Protein AF-A0A6S7EVR6-F1 (afdb_monomer_lite)

Structure (mmCIF, N/CA/C/O backbone):
data_AF-A0A6S7EVR6-F1
#
_entry.id   AF-A0A6S7EVR6-F1
#
loop_
_atom_site.group_PDB
_atom_site.id
_atom_site.type_symbol
_atom_site.label_atom_id
_atom_site.label_alt_id
_atom_site.label_comp_id
_atom_site.label_asym_id
_atom_site.label_entity_id
_atom_site.label_seq_id
_atom_site.pdbx_PDB_ins_code
_atom_site.Cartn_x
_atom_site.Cartn_y
_atom_site.Cartn_z
_atom_site.occupancy
_atom_site.B_iso_or_equiv
_atom_site.auth_seq_id
_atom_site.auth_comp_id
_atom_site.auth_asym_id
_atom_site.auth_atom_id
_atom_site.pdbx_PDB_model_num
ATOM 1 N N . MET A 1 1 ? 8.451 19.148 15.671 1.00 40.44 1 MET A N 1
ATOM 2 C CA . MET A 1 1 ? 7.209 18.680 15.024 1.00 40.44 1 MET A CA 1
ATOM 3 C C . MET A 1 1 ? 7.571 17.451 14.208 1.00 40.44 1 MET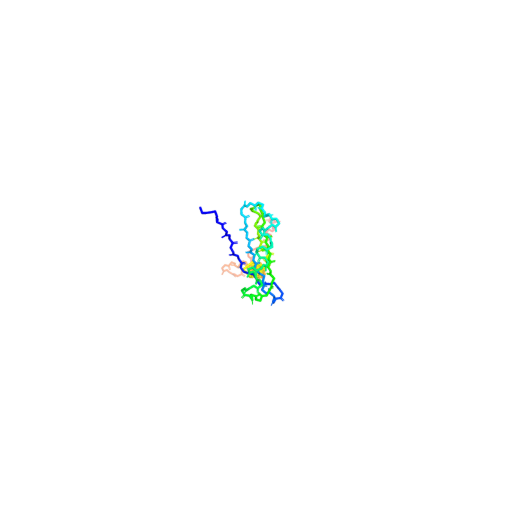 A C 1
ATOM 5 O O . MET A 1 1 ? 8.136 17.585 13.133 1.00 40.44 1 MET A O 1
ATOM 9 N N . THR A 1 2 ? 7.424 16.269 14.797 1.00 48.94 2 THR A N 1
ATOM 10 C CA . THR A 1 2 ? 7.906 15.001 14.231 1.00 48.94 2 THR A CA 1
ATOM 11 C C . THR A 1 2 ? 6.865 14.488 13.240 1.00 48.94 2 THR A C 1
ATOM 13 O O . THR A 1 2 ? 5.705 14.323 13.603 1.00 48.94 2 THR A O 1
ATOM 16 N N . GLY A 1 3 ? 7.264 14.346 11.975 1.00 57.94 3 GLY A N 1
ATOM 17 C CA . GLY A 1 3 ? 6.365 14.147 10.840 1.00 57.94 3 GLY A CA 1
ATOM 18 C C . GLY A 1 3 ? 5.596 12.832 10.905 1.00 57.94 3 GLY A C 1
ATOM 19 O O . GLY A 1 3 ? 6.150 11.774 10.622 1.00 57.94 3 GLY A O 1
ATOM 20 N N . MET A 1 4 ? 4.314 12.917 11.249 1.00 66.19 4 MET A N 1
ATOM 21 C CA . MET A 1 4 ? 3.336 11.879 10.947 1.00 66.19 4 MET A CA 1
ATOM 22 C C . MET A 1 4 ? 3.072 11.914 9.440 1.00 66.19 4 MET A C 1
ATOM 24 O O . MET A 1 4 ? 2.682 12.955 8.909 1.00 66.19 4 MET A O 1
ATOM 28 N N . ALA A 1 5 ? 3.297 10.796 8.751 1.00 72.56 5 ALA A N 1
ATOM 29 C CA . ALA A 1 5 ? 2.974 10.669 7.333 1.00 72.56 5 ALA A CA 1
ATOM 30 C C . ALA A 1 5 ? 1.678 9.869 7.181 1.00 72.56 5 ALA A C 1
ATOM 32 O O . ALA A 1 5 ? 1.591 8.729 7.642 1.00 72.56 5 ALA A O 1
ATOM 33 N N . ARG A 1 6 ? 0.674 10.479 6.544 1.00 79.25 6 ARG A N 1
ATOM 34 C CA . ARG A 1 6 ? -0.583 9.828 6.167 1.00 79.25 6 ARG A CA 1
ATOM 35 C C . ARG A 1 6 ? -0.562 9.548 4.671 1.00 79.25 6 ARG A C 1
ATOM 37 O O . ARG A 1 6 ? -0.324 10.459 3.883 1.00 79.25 6 ARG A O 1
ATOM 44 N N . GLN A 1 7 ? -0.868 8.315 4.295 1.00 78.31 7 GLN A N 1
ATOM 45 C CA . GLN A 1 7 ? -1.072 7.905 2.909 1.00 78.31 7 GLN A CA 1
ATOM 46 C C . GLN A 1 7 ? -2.423 7.191 2.797 1.00 78.31 7 GLN A C 1
ATOM 48 O O . GLN A 1 7 ? -2.806 6.478 3.718 1.00 78.31 7 GLN A O 1
ATOM 53 N N . SER A 1 8 ? -3.161 7.398 1.705 1.00 77.06 8 SER A N 1
ATOM 54 C CA . SER A 1 8 ? -4.343 6.591 1.373 1.00 77.06 8 SER A CA 1
ATOM 55 C C . SER A 1 8 ? -4.042 5.767 0.125 1.00 77.06 8 SER A C 1
ATOM 57 O O . SER A 1 8 ? -3.358 6.243 -0.783 1.00 77.06 8 SER A O 1
ATOM 59 N N . LEU A 1 9 ? -4.490 4.517 0.121 1.00 76.31 9 LEU A N 1
ATOM 60 C CA . LEU A 1 9 ? -4.248 3.521 -0.916 1.00 76.31 9 LEU A CA 1
ATOM 61 C C . LEU A 1 9 ? -5.556 2.788 -1.200 1.00 76.31 9 LEU A C 1
ATOM 63 O O . LEU A 1 9 ? -6.330 2.535 -0.282 1.00 76.31 9 LEU A O 1
ATOM 67 N N . GLN A 1 10 ? -5.787 2.398 -2.450 1.00 74.12 10 GLN A N 1
ATOM 68 C CA . GLN A 1 10 ? -6.858 1.462 -2.780 1.00 74.12 10 GLN A CA 1
ATOM 69 C C . GLN A 1 10 ? -6.258 0.093 -3.081 1.00 74.12 10 GLN A C 1
ATOM 71 O O . GLN A 1 10 ? -5.373 -0.026 -3.924 1.00 74.12 10 GLN A O 1
ATOM 76 N N . VAL A 1 11 ? -6.736 -0.934 -2.381 1.00 70.69 11 VAL A N 1
ATOM 77 C CA . VAL A 1 11 ? -6.341 -2.332 -2.590 1.00 70.69 11 VAL A CA 1
ATOM 78 C C . VAL A 1 11 ? -7.618 -3.143 -2.759 1.00 70.69 11 VAL A C 1
ATOM 80 O O . VAL A 1 11 ? -8.484 -3.099 -1.889 1.00 70.69 11 VAL A O 1
ATOM 83 N N . ASP A 1 12 ? -7.763 -3.832 -3.893 1.00 73.12 12 ASP A N 1
ATOM 84 C CA . ASP A 1 12 ? -8.946 -4.639 -4.238 1.00 73.12 12 ASP A CA 1
ATOM 85 C C . ASP A 1 12 ? -10.289 -3.890 -4.078 1.00 73.12 12 ASP A C 1
ATOM 87 O O . ASP A 1 12 ? -11.294 -4.447 -3.638 1.00 73.12 12 ASP A O 1
ATOM 91 N N . GLY A 1 13 ? -10.306 -2.591 -4.401 1.00 71.94 13 GLY A N 1
ATOM 92 C CA . GLY A 1 13 ? -11.491 -1.731 -4.270 1.00 71.94 13 GLY A CA 1
ATOM 93 C C . GLY A 1 13 ? -11.823 -1.302 -2.835 1.00 71.94 13 GLY A C 1
ATOM 94 O O . GLY A 1 13 ? -12.850 -0.664 -2.608 1.00 71.94 13 GLY A O 1
ATOM 95 N N . GLN A 1 14 ? -10.965 -1.621 -1.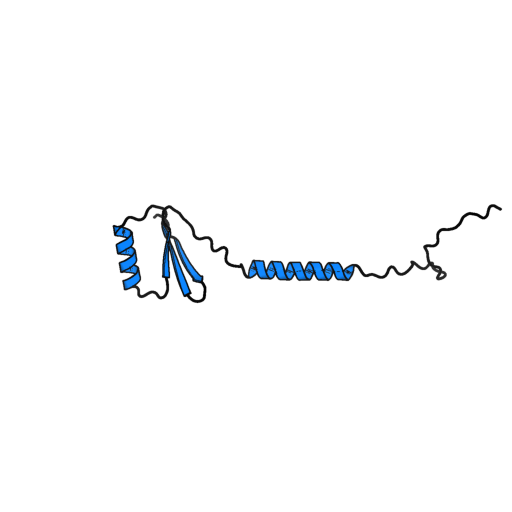862 1.00 78.00 14 GLN A N 1
ATOM 96 C CA . GLN A 1 14 ? -11.070 -1.157 -0.484 1.00 78.00 14 GLN A CA 1
ATOM 97 C C . GLN A 1 14 ? -10.079 -0.015 -0.221 1.00 78.00 14 GLN A C 1
ATOM 99 O O . GLN A 1 14 ? -8.890 -0.135 -0.515 1.00 78.00 14 GLN A O 1
ATOM 104 N N . GLU A 1 15 ? -10.551 1.078 0.385 1.00 81.38 15 GLU A N 1
ATOM 105 C CA . GLU A 1 15 ? -9.670 2.147 0.865 1.00 81.38 15 GLU A CA 1
ATOM 106 C C . GLU A 1 15 ? -8.897 1.683 2.112 1.00 81.38 15 GLU A C 1
ATOM 108 O O . GLU A 1 15 ? -9.470 1.165 3.079 1.00 81.38 15 GLU A O 1
ATOM 113 N N . ILE A 1 16 ? -7.578 1.847 2.076 1.00 84.12 16 ILE A N 1
ATOM 114 C CA . ILE A 1 16 ? -6.658 1.585 3.176 1.00 84.12 16 ILE A CA 1
ATOM 115 C C . ILE A 1 16 ? -5.915 2.880 3.483 1.00 84.12 16 ILE A C 1
ATOM 117 O O . ILE A 1 16 ? -5.146 3.387 2.666 1.00 84.12 16 ILE A O 1
ATOM 121 N N . VAL A 1 17 ? -6.106 3.393 4.693 1.00 84.44 17 VAL A N 1
ATOM 122 C CA . VAL A 1 17 ? -5.345 4.532 5.206 1.00 84.44 17 VAL A CA 1
ATOM 123 C C . VAL A 1 17 ? -4.147 4.006 5.981 1.00 84.44 17 VAL A C 1
ATOM 125 O O . VAL A 1 17 ? -4.276 3.130 6.830 1.00 84.44 17 VAL A O 1
ATOM 128 N N . VAL A 1 18 ? -2.970 4.549 5.693 1.00 86.56 18 VAL A N 1
ATOM 129 C CA . VAL A 1 18 ? -1.707 4.195 6.335 1.00 86.56 18 VAL A CA 1
ATOM 130 C C . VAL A 1 18 ? -1.205 5.390 7.132 1.00 86.56 18 VAL A C 1
ATOM 132 O O . VAL A 1 18 ? -1.003 6.474 6.580 1.00 86.56 18 VAL A O 1
ATOM 135 N N . LEU A 1 19 ? -0.979 5.185 8.427 1.00 86.94 19 LEU A N 1
ATOM 136 C CA . LEU A 1 19 ? -0.355 6.154 9.324 1.00 86.94 19 LEU A CA 1
ATOM 137 C C . LEU A 1 19 ? 1.037 5.659 9.699 1.00 86.94 19 LEU A C 1
ATOM 139 O O . LEU A 1 19 ? 1.170 4.638 10.367 1.00 86.94 19 LEU A O 1
ATOM 143 N N . SER A 1 20 ? 2.072 6.381 9.271 1.00 87.31 20 SER A N 1
ATOM 144 C CA . SER A 1 20 ? 3.460 6.076 9.629 1.00 87.31 20 SER A CA 1
ATOM 145 C C . SER A 1 20 ? 3.933 7.006 10.740 1.00 87.31 20 SER A C 1
ATOM 147 O O . SER A 1 20 ? 3.953 8.232 10.578 1.00 87.31 20 SER A O 1
ATOM 149 N N . LEU A 1 21 ? 4.313 6.410 11.866 1.00 85.56 21 LEU A N 1
ATOM 150 C CA . LEU A 1 21 ? 4.780 7.085 13.066 1.00 85.56 21 LEU A CA 1
ATOM 151 C C . LEU A 1 21 ? 6.286 6.822 13.252 1.00 85.56 21 LEU A C 1
ATOM 153 O O . LEU A 1 21 ? 6.752 5.693 13.085 1.00 85.56 21 LEU A O 1
ATOM 157 N N . PRO A 1 22 ? 7.080 7.850 13.600 1.00 80.56 22 PRO A N 1
ATOM 158 C CA . PRO A 1 22 ? 8.541 7.749 13.650 1.00 80.56 22 PRO A CA 1
ATOM 159 C C . PRO A 1 22 ? 9.082 6.950 14.845 1.00 80.56 22 PRO A C 1
ATOM 161 O O . PRO A 1 22 ? 10.286 6.731 14.923 1.00 80.56 22 PRO A O 1
ATOM 164 N N . GLY A 1 23 ? 8.230 6.551 15.788 1.00 85.81 23 GLY A N 1
ATOM 165 C CA . GLY A 1 23 ? 8.630 5.841 16.998 1.00 85.81 23 GLY A CA 1
ATOM 166 C C . GLY A 1 23 ? 7.641 4.742 17.376 1.00 85.81 23 GLY A C 1
ATOM 167 O O . GLY A 1 23 ? 6.634 4.558 16.680 1.00 85.81 23 GLY A O 1
ATOM 168 N N . PRO A 1 24 ? 7.925 4.018 18.466 1.00 85.31 24 PRO A N 1
ATOM 169 C CA . PRO A 1 24 ? 7.060 2.954 18.942 1.00 85.31 24 PRO A CA 1
ATOM 170 C C . PRO A 1 24 ? 5.720 3.532 19.388 1.00 85.31 24 PRO A C 1
ATOM 172 O O . PRO A 1 24 ? 5.655 4.632 19.943 1.00 85.31 24 PRO A O 1
ATOM 175 N N . VAL A 1 25 ? 4.651 2.774 19.155 1.00 86.50 25 VAL A N 1
ATOM 176 C CA . VAL A 1 25 ? 3.292 3.154 19.553 1.00 86.50 25 VAL A CA 1
ATOM 177 C C . VAL A 1 25 ? 2.956 2.443 20.859 1.00 86.50 25 VAL A C 1
ATOM 179 O O . VAL A 1 25 ? 3.032 1.217 20.945 1.00 86.50 25 VAL A O 1
ATOM 182 N N . SER A 1 26 ? 2.602 3.206 21.893 1.00 89.06 26 SER A N 1
ATOM 183 C CA . SER A 1 26 ? 2.164 2.647 23.174 1.00 89.06 26 SER A CA 1
ATOM 184 C C . SER A 1 26 ? 0.748 2.068 23.080 1.00 89.06 26 SER A C 1
ATOM 186 O O . SER A 1 26 ? -0.038 2.446 22.213 1.00 89.06 26 SER A O 1
ATOM 188 N N . GLY A 1 27 ? 0.379 1.180 24.010 1.00 89.31 27 GLY A N 1
ATOM 189 C CA . GLY A 1 27 ? -0.986 0.637 24.063 1.00 89.31 27 GLY A CA 1
ATOM 190 C C . GLY A 1 27 ? -2.063 1.718 24.228 1.00 89.31 27 GLY A C 1
ATOM 191 O O . GLY A 1 27 ? -3.113 1.636 23.602 1.00 89.31 27 GLY A O 1
ATOM 192 N N . GLU A 1 28 ? -1.778 2.769 25.000 1.00 90.31 28 GLU A N 1
ATOM 193 C CA . GLU A 1 28 ? -2.670 3.926 25.156 1.00 90.31 28 GLU A CA 1
ATOM 194 C C . GLU A 1 28 ? -2.858 4.683 23.834 1.00 90.31 28 GLU A C 1
ATOM 196 O O . GLU A 1 28 ? -3.982 5.002 23.454 1.00 90.31 28 GLU A O 1
ATOM 201 N N . GLN A 1 29 ? -1.772 4.899 23.083 1.00 88.50 29 GLN A N 1
ATOM 202 C CA . GLN A 1 29 ? -1.844 5.529 21.764 1.00 88.50 29 GLN A CA 1
ATOM 203 C C . GLN A 1 29 ? -2.637 4.681 20.767 1.00 88.50 29 GLN A C 1
ATOM 205 O O . GLN A 1 29 ? -3.387 5.236 19.970 1.00 88.50 29 GLN A O 1
ATOM 210 N N . VAL A 1 30 ? -2.514 3.350 20.814 1.00 89.12 30 VAL A N 1
ATOM 211 C CA . VAL A 1 30 ? -3.318 2.453 19.968 1.00 89.12 30 VAL A CA 1
ATOM 212 C C . VAL A 1 30 ? -4.809 2.623 20.252 1.00 89.12 30 VAL A C 1
ATOM 214 O O . VAL A 1 30 ? -5.596 2.727 19.312 1.00 89.12 30 VAL A O 1
ATOM 217 N N . GLU A 1 31 ? -5.211 2.659 21.522 1.00 91.38 31 GLU A N 1
ATOM 218 C CA . GLU A 1 31 ? -6.621 2.831 21.880 1.00 91.38 31 GLU A CA 1
ATOM 219 C C . GLU A 1 31 ? -7.147 4.218 21.500 1.00 91.38 31 GLU A C 1
ATOM 221 O O . GLU A 1 31 ? -8.250 4.313 20.963 1.00 91.38 31 GLU A O 1
ATOM 226 N N . GLN A 1 32 ? -6.339 5.271 21.664 1.00 90.50 32 GLN A N 1
ATOM 227 C CA . GLN A 1 32 ? -6.701 6.610 21.198 1.00 90.50 32 GLN A CA 1
ATOM 228 C C . GLN A 1 32 ? -6.912 6.639 19.678 1.00 90.50 32 GLN A C 1
ATOM 230 O O . GLN A 1 32 ? -7.957 7.078 19.211 1.00 90.50 32 GLN A O 1
ATOM 235 N N . ILE A 1 33 ? -5.975 6.079 18.903 1.00 89.06 33 ILE A N 1
ATOM 236 C CA . ILE A 1 33 ? -6.075 6.013 17.437 1.00 89.06 33 ILE A CA 1
ATOM 237 C C . ILE A 1 33 ? -7.333 5.247 17.001 1.00 89.06 33 ILE A C 1
ATOM 239 O O . ILE A 1 33 ? -7.998 5.648 16.047 1.00 89.06 33 ILE A O 1
ATOM 243 N N . LYS A 1 34 ? -7.689 4.156 17.692 1.00 87.88 34 LYS A N 1
ATOM 244 C CA . LYS A 1 34 ? -8.924 3.406 17.408 1.00 87.88 34 LYS A CA 1
ATOM 245 C C . LYS A 1 34 ? -10.177 4.238 17.671 1.00 87.88 34 LYS A C 1
ATOM 247 O O . LYS A 1 34 ? -11.109 4.178 16.871 1.00 87.88 34 LYS A O 1
ATOM 252 N N . GLN A 1 35 ? -10.213 4.974 18.781 1.00 89.81 35 GLN A N 1
ATOM 253 C CA . GLN A 1 35 ? -11.344 5.839 19.117 1.00 89.81 35 GLN A CA 1
ATOM 254 C C . GLN A 1 35 ? -11.487 6.978 18.109 1.00 89.81 35 GLN A C 1
ATOM 256 O O . GLN A 1 35 ? -12.588 7.193 17.605 1.00 89.81 35 GLN A O 1
ATOM 261 N N . ASP A 1 36 ? -10.381 7.635 17.761 1.00 89.31 36 ASP A N 1
ATOM 262 C CA . ASP A 1 36 ? -10.358 8.724 16.783 1.00 89.31 36 ASP A CA 1
ATOM 263 C C . ASP A 1 36 ? -10.827 8.227 15.407 1.00 89.31 36 ASP A C 1
ATOM 265 O O . ASP A 1 36 ? -11.704 8.827 14.788 1.00 89.31 36 ASP A O 1
ATOM 269 N N . TRP A 1 37 ? -10.330 7.067 14.964 1.00 87.44 37 TRP A N 1
ATOM 270 C CA . TRP A 1 37 ? -10.743 6.448 13.702 1.00 87.44 37 TRP A CA 1
ATOM 271 C C . TRP A 1 37 ? -12.239 6.109 13.672 1.00 87.44 37 TRP A C 1
ATOM 273 O O . TRP A 1 37 ? -12.921 6.363 12.677 1.00 87.44 37 TRP A O 1
ATOM 283 N N . ALA A 1 38 ? -12.767 5.551 14.765 1.00 86.19 38 ALA A N 1
ATOM 284 C CA . ALA A 1 38 ? -14.189 5.241 14.881 1.00 86.19 38 ALA A CA 1
ATOM 285 C C . ALA A 1 38 ? -15.058 6.510 14.915 1.00 86.19 38 ALA A C 1
ATOM 287 O O . ALA A 1 38 ? -16.145 6.516 14.339 1.00 86.19 38 ALA A O 1
ATOM 288 N N . ALA A 1 39 ? -14.580 7.579 15.559 1.00 88.56 39 ALA A N 1
ATOM 289 C CA . ALA A 1 39 ? -15.280 8.856 15.651 1.00 88.56 39 ALA A CA 1
ATOM 290 C C . ALA A 1 39 ? -15.341 9.599 14.307 1.00 88.56 39 ALA A C 1
ATOM 292 O O . ALA A 1 39 ? -16.360 10.221 14.009 1.00 88.56 39 ALA A O 1
ATOM 293 N N . GLU A 1 40 ? -14.292 9.515 13.481 1.00 84.44 40 GLU A N 1
ATOM 294 C CA . GLU A 1 40 ? -14.293 10.124 12.144 1.00 84.44 40 GLU A CA 1
ATOM 295 C C . GLU A 1 40 ? -15.184 9.377 11.137 1.00 84.44 40 GLU A C 1
ATOM 297 O O . GLU A 1 40 ? -15.529 9.933 10.094 1.00 84.44 40 GLU A O 1
ATOM 302 N N . GLY A 1 41 ? -15.586 8.134 11.433 1.00 79.00 41 GLY A N 1
ATOM 303 C CA . GLY A 1 41 ? -16.475 7.355 10.567 1.00 79.00 41 GLY A CA 1
ATOM 304 C C . GLY A 1 41 ? -15.881 7.077 9.183 1.00 79.00 41 GLY A C 1
ATOM 305 O O . GLY A 1 41 ? -16.626 6.921 8.214 1.00 79.00 41 GLY A O 1
ATOM 306 N N . LEU A 1 42 ? -14.549 7.051 9.076 1.00 74.69 42 LEU A N 1
ATOM 307 C CA . LEU A 1 42 ? -13.865 6.881 7.801 1.00 74.69 42 LEU A CA 1
ATOM 308 C C . LEU A 1 42 ? -14.110 5.469 7.243 1.00 74.69 42 LEU A C 1
ATOM 310 O O . LEU A 1 42 ? -13.919 4.478 7.957 1.00 74.69 42 LEU A O 1
ATOM 314 N N . PRO A 1 43 ? -14.525 5.349 5.970 1.00 70.88 43 PRO A N 1
ATOM 315 C CA . PRO A 1 43 ? -14.648 4.053 5.325 1.00 70.88 43 PRO A CA 1
ATOM 316 C C . PRO A 1 43 ? -13.261 3.420 5.143 1.00 70.88 43 PRO A C 1
ATOM 318 O O . PRO A 1 43 ? -12.271 4.108 4.909 1.00 70.88 43 PRO A O 1
ATOM 321 N N . GLY A 1 44 ? -13.190 2.089 5.227 1.00 80.50 44 GLY A N 1
ATOM 322 C CA . GLY A 1 44 ? -11.972 1.340 4.908 1.00 80.50 44 GLY A CA 1
ATOM 323 C C . GLY A 1 44 ? -11.235 0.744 6.107 1.00 80.50 44 GLY A C 1
ATOM 324 O O . GLY A 1 44 ? -11.809 0.514 7.172 1.00 80.50 44 GLY A O 1
ATOM 325 N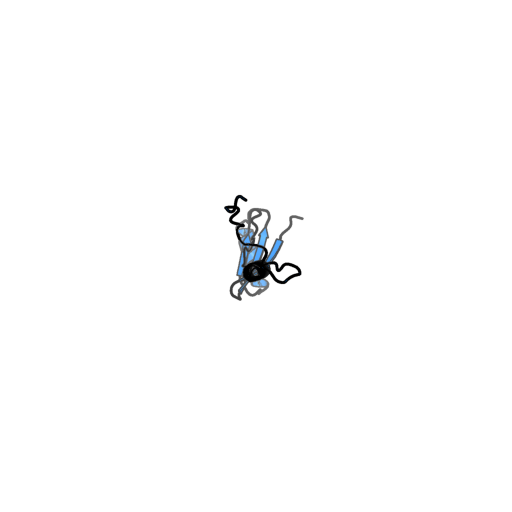 N . LYS A 1 45 ? -9.959 0.404 5.898 1.00 84.19 45 LYS A N 1
ATOM 326 C CA . LYS A 1 45 ? -9.062 -0.168 6.917 1.00 84.19 45 LYS A CA 1
ATOM 327 C C . LYS A 1 45 ? -7.965 0.827 7.273 1.00 84.19 45 LYS A C 1
ATOM 329 O O . LYS A 1 45 ? -7.409 1.478 6.396 1.00 84.19 45 LYS A O 1
ATOM 334 N N . LEU A 1 46 ? -7.611 0.879 8.551 1.00 86.38 46 LEU A N 1
ATOM 335 C CA . LEU A 1 46 ? -6.463 1.636 9.034 1.00 86.38 46 LEU A CA 1
ATOM 336 C C . LEU A 1 46 ? -5.278 0.695 9.272 1.00 86.38 46 LEU A C 1
ATOM 338 O O . LEU A 1 46 ? -5.399 -0.286 10.005 1.00 86.38 46 LEU A O 1
ATOM 342 N N . LEU A 1 47 ? -4.130 1.021 8.686 1.00 87.00 47 LEU A N 1
ATOM 343 C CA . LEU A 1 47 ? -2.844 0.392 8.959 1.00 87.00 47 LEU A CA 1
ATOM 344 C C . LEU A 1 47 ? -1.942 1.403 9.675 1.00 87.00 47 LEU A C 1
ATOM 346 O O . LEU A 1 47 ? -1.676 2.484 9.154 1.00 87.00 47 LEU A O 1
ATOM 350 N N . VAL A 1 48 ? -1.454 1.053 10.862 1.00 88.75 48 VAL A N 1
ATOM 351 C CA . VAL A 1 48 ? -0.521 1.893 11.623 1.00 88.75 48 VAL A CA 1
ATOM 352 C C . VAL A 1 48 ? 0.857 1.253 11.576 1.00 88.75 48 VAL A C 1
ATOM 354 O O . VAL A 1 48 ? 1.026 0.103 11.976 1.00 88.75 48 VAL A O 1
ATOM 357 N N . LEU A 1 49 ? 1.834 2.004 11.080 1.00 88.56 49 LEU A N 1
ATOM 358 C CA . LEU A 1 49 ? 3.235 1.619 11.024 1.00 88.56 49 LEU A CA 1
ATOM 359 C C . LEU A 1 49 ? 4.006 2.397 12.088 1.00 88.56 49 LEU A C 1
ATOM 361 O O . LEU A 1 49 ? 3.967 3.627 12.110 1.00 88.56 49 LEU A O 1
ATOM 365 N N . SER A 1 50 ? 4.683 1.679 12.979 1.00 87.94 50 SER A N 1
ATOM 366 C CA . SER A 1 50 ? 5.515 2.249 14.041 1.00 87.94 50 SER A CA 1
ATOM 367 C C . SER A 1 50 ? 6.997 2.186 13.688 1.00 87.94 50 SER A C 1
ATOM 369 O O . SER A 1 50 ? 7.392 1.585 12.689 1.00 87.94 50 SER A O 1
ATOM 371 N N . ASP A 1 51 ? 7.826 2.815 14.521 1.00 86.62 51 ASP A N 1
ATOM 372 C CA . ASP A 1 51 ? 9.289 2.678 14.476 1.00 86.62 51 ASP A CA 1
ATOM 373 C C . ASP A 1 51 ? 9.911 3.118 13.144 1.00 86.62 51 ASP A C 1
ATOM 375 O O . ASP A 1 51 ? 10.927 2.593 12.689 1.00 86.62 51 ASP A O 1
ATOM 379 N N . GLY A 1 52 ? 9.278 4.096 12.489 1.00 79.88 52 GLY A N 1
ATOM 380 C CA . GLY A 1 52 ? 9.732 4.607 11.201 1.00 79.88 52 GLY A CA 1
ATOM 381 C C . GLY A 1 52 ? 9.543 3.624 10.044 1.00 79.88 52 GLY A C 1
ATOM 382 O O . GLY A 1 52 ? 10.069 3.878 8.956 1.00 79.88 52 GLY A O 1
ATOM 383 N N . ALA A 1 53 ? 8.792 2.535 10.245 1.00 81.81 53 ALA A N 1
ATOM 384 C CA . ALA A 1 53 ? 8.389 1.656 9.162 1.00 81.81 53 ALA A CA 1
ATOM 385 C C . ALA A 1 53 ? 7.592 2.447 8.118 1.00 81.81 53 ALA A C 1
ATOM 387 O O . ALA A 1 53 ? 6.734 3.273 8.437 1.00 81.81 53 ALA A O 1
ATOM 388 N N . LYS A 1 54 ? 7.904 2.194 6.848 1.00 76.44 54 LYS A N 1
ATOM 389 C CA . LYS A 1 54 ? 7.250 2.820 5.701 1.00 76.44 54 LYS A CA 1
ATOM 390 C C . LYS A 1 54 ? 6.625 1.736 4.849 1.00 76.44 54 LYS A C 1
ATOM 392 O O . LYS A 1 54 ? 7.270 0.727 4.569 1.00 76.44 54 LYS A O 1
ATOM 397 N N . LEU A 1 55 ? 5.394 1.968 4.408 1.00 73.00 55 LEU A N 1
ATOM 398 C CA . LEU A 1 55 ? 4.801 1.141 3.374 1.00 73.00 55 LEU A CA 1
ATOM 399 C C . LEU A 1 55 ? 5.320 1.636 2.027 1.00 73.00 55 LEU A C 1
ATOM 401 O O . LEU A 1 55 ? 5.074 2.779 1.650 1.00 73.00 55 LEU A O 1
ATOM 405 N N . SER A 1 56 ? 6.036 0.778 1.310 1.00 64.88 56 SER A N 1
ATOM 406 C CA . SER A 1 56 ? 6.227 0.951 -0.124 1.00 64.88 56 SER A CA 1
ATOM 407 C C . SER A 1 56 ? 5.268 -0.008 -0.799 1.00 64.88 56 SER A C 1
ATOM 409 O O . SER A 1 56 ? 5.407 -1.225 -0.665 1.00 64.88 56 SER A O 1
ATOM 411 N N . VAL A 1 57 ? 4.252 0.526 -1.466 1.00 64.19 57 VAL A N 1
ATOM 412 C CA . VAL A 1 57 ? 3.383 -0.303 -2.291 1.00 64.19 57 VAL A CA 1
ATOM 413 C C . VAL A 1 57 ? 4.150 -0.572 -3.577 1.00 64.19 57 VAL A C 1
ATOM 415 O O . VAL A 1 57 ? 4.164 0.254 -4.480 1.00 64.19 57 VAL A O 1
ATOM 418 N N . LEU A 1 58 ? 4.801 -1.737 -3.642 1.00 57.28 58 LEU A N 1
ATOM 419 C CA . LEU A 1 58 ? 5.208 -2.377 -4.898 1.00 57.28 58 LEU A CA 1
ATOM 420 C C . LEU A 1 58 ? 3.938 -2.889 -5.603 1.00 57.28 58 LEU A C 1
ATOM 422 O O . LEU A 1 58 ? 3.769 -4.082 -5.837 1.00 57.28 58 LEU A O 1
ATOM 426 N N . GLY A 1 59 ? 2.967 -2.004 -5.818 1.00 53.25 59 GLY A N 1
ATOM 427 C CA . GLY A 1 59 ? 1.843 -2.294 -6.692 1.00 53.25 59 GLY A CA 1
ATOM 428 C C . GLY A 1 59 ? 2.391 -2.338 -8.106 1.00 53.25 59 GLY A C 1
ATOM 429 O O . GLY A 1 59 ? 3.313 -1.577 -8.396 1.00 53.25 59 GLY A O 1
ATOM 430 N N . ARG A 1 60 ? 1.856 -3.229 -8.949 1.00 54.88 60 ARG A N 1
ATOM 431 C CA . ARG A 1 60 ? 2.008 -3.138 -10.407 1.00 54.88 60 ARG A CA 1
ATOM 432 C C . ARG A 1 60 ? 1.876 -1.675 -10.791 1.00 54.88 60 ARG A C 1
ATOM 434 O O . ARG A 1 60 ? 0.798 -1.095 -10.675 1.00 54.88 60 ARG A O 1
ATOM 441 N N . ASP A 1 61 ? 3.005 -1.064 -11.091 1.00 61.00 61 ASP A N 1
ATOM 442 C CA . ASP A 1 61 ? 3.022 0.315 -11.500 1.00 61.00 61 ASP A CA 1
ATOM 443 C C . ASP A 1 61 ? 2.478 0.265 -12.916 1.00 61.00 61 ASP A C 1
ATOM 445 O O . ASP A 1 61 ? 3.099 -0.330 -13.791 1.00 61.00 61 ASP A O 1
ATOM 449 N N . GLU A 1 62 ? 1.292 0.821 -13.146 1.00 61.50 62 GLU A N 1
ATOM 450 C CA . GLU A 1 62 ? 0.732 0.904 -14.494 1.00 61.50 62 GLU A CA 1
ATOM 451 C C . GLU A 1 62 ? 1.737 1.560 -15.455 1.00 61.50 62 GLU A C 1
ATOM 453 O O . GLU A 1 62 ? 1.717 1.286 -16.654 1.00 61.50 62 GLU A O 1
ATOM 458 N N . GLN A 1 63 ? 2.656 2.394 -14.943 1.00 68.25 63 GLN A N 1
ATOM 459 C CA . GLN A 1 63 ? 3.779 2.901 -15.720 1.00 68.25 63 GLN A CA 1
ATOM 460 C C . GLN A 1 63 ? 4.799 1.815 -16.050 1.00 68.25 63 GLN A C 1
ATOM 462 O O . GLN A 1 63 ? 5.260 1.796 -17.184 1.00 68.25 63 GLN A O 1
ATOM 467 N N . LEU A 1 64 ? 5.143 0.916 -15.123 1.00 76.00 64 LEU A N 1
ATOM 468 C CA . LEU A 1 64 ? 6.023 -0.223 -15.404 1.00 76.00 64 LEU A CA 1
ATOM 469 C C . LEU A 1 64 ? 5.363 -1.222 -16.356 1.00 76.00 64 LEU A C 1
ATOM 471 O O . LEU A 1 64 ? 6.015 -1.618 -17.314 1.00 76.00 64 LEU A O 1
ATOM 475 N N . ASP A 1 65 ? 4.079 -1.539 -16.177 1.00 79.12 65 ASP A N 1
ATOM 476 C CA . ASP A 1 65 ? 3.326 -2.402 -17.099 1.00 79.12 65 ASP A CA 1
ATOM 477 C C . ASP A 1 65 ? 3.258 -1.762 -18.502 1.00 79.12 65 ASP A C 1
ATOM 479 O O . ASP A 1 65 ? 3.453 -2.417 -19.529 1.00 79.12 65 ASP A O 1
ATOM 483 N N . ARG A 1 66 ? 3.053 -0.437 -18.568 1.00 81.50 66 ARG A N 1
ATOM 484 C CA . ARG A 1 66 ? 3.108 0.327 -19.821 1.00 81.50 66 ARG A CA 1
ATOM 485 C C . ARG A 1 66 ? 4.511 0.339 -20.426 1.00 81.50 66 ARG A C 1
ATOM 487 O O . ARG A 1 66 ? 4.632 0.226 -21.642 1.00 81.50 66 ARG A O 1
ATOM 494 N N . ILE A 1 67 ? 5.557 0.502 -19.615 1.00 85.19 67 ILE A N 1
ATOM 495 C CA . ILE A 1 67 ? 6.955 0.457 -20.064 1.00 85.19 67 ILE A CA 1
ATOM 496 C C . ILE A 1 67 ? 7.268 -0.932 -20.625 1.00 85.19 67 ILE A C 1
ATOM 498 O O . ILE A 1 67 ? 7.820 -1.022 -21.715 1.00 85.19 67 ILE A O 1
ATOM 502 N N . GLU A 1 68 ? 6.873 -2.001 -19.938 1.00 89.75 68 GLU A N 1
ATOM 503 C CA . GLU A 1 68 ? 7.073 -3.385 -20.375 1.00 89.75 68 GLU A CA 1
ATOM 504 C C . GLU A 1 68 ? 6.353 -3.663 -21.703 1.00 89.75 68 GLU A C 1
ATOM 506 O O . GLU A 1 68 ? 6.946 -4.223 -22.628 1.00 89.75 68 GLU A O 1
ATOM 511 N N . SER A 1 69 ? 5.116 -3.179 -21.857 1.00 90.19 69 SER A N 1
ATOM 512 C CA . SER A 1 69 ? 4.366 -3.278 -23.116 1.00 90.19 69 SER A CA 1
ATOM 513 C C . SER A 1 69 ? 5.041 -2.521 -24.270 1.00 90.19 69 SER A C 1
ATOM 515 O O . SER A 1 69 ? 5.168 -3.057 -25.375 1.00 90.19 69 SER A O 1
ATOM 517 N N . LEU A 1 70 ? 5.524 -1.299 -24.020 1.00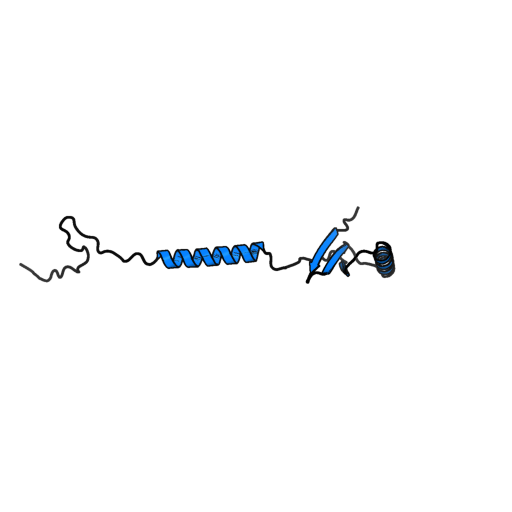 93.25 70 LEU A N 1
ATOM 518 C CA . LEU A 1 70 ? 6.238 -0.499 -25.022 1.00 93.25 70 LEU A CA 1
ATOM 519 C C . LEU A 1 70 ? 7.573 -1.139 -25.419 1.00 93.25 70 LEU A C 1
ATOM 521 O O . LEU A 1 70 ? 7.914 -1.148 -26.599 1.00 93.25 70 LEU A O 1
ATOM 525 N N . LEU A 1 71 ? 8.313 -1.693 -24.454 1.00 92.62 71 LEU A N 1
ATOM 526 C CA . LEU A 1 71 ? 9.569 -2.397 -24.712 1.00 92.62 71 LEU A CA 1
ATOM 527 C C . LEU A 1 71 ? 9.343 -3.674 -25.521 1.00 92.62 71 LEU A C 1
ATOM 529 O O . LEU A 1 71 ? 10.096 -3.929 -26.454 1.00 92.62 71 LEU A O 1
ATOM 533 N N . THR A 1 72 ? 8.290 -4.435 -25.215 1.00 93.38 72 THR A N 1
ATOM 534 C CA . THR A 1 72 ? 7.912 -5.626 -25.994 1.00 93.38 72 THR A CA 1
ATOM 535 C C . THR A 1 72 ? 7.619 -5.251 -27.445 1.00 93.38 72 THR A C 1
ATOM 537 O O . THR A 1 72 ? 8.199 -5.831 -28.357 1.00 93.38 72 THR A O 1
ATOM 540 N N . THR A 1 73 ? 6.817 -4.202 -27.653 1.00 92.62 73 THR A N 1
ATOM 541 C CA . THR A 1 73 ? 6.482 -3.697 -28.996 1.00 92.62 73 THR A CA 1
ATOM 542 C C . THR A 1 73 ? 7.731 -3.258 -29.768 1.00 92.62 73 THR A C 1
ATOM 544 O O . THR A 1 73 ? 7.857 -3.537 -30.955 1.00 92.62 73 THR A O 1
ATOM 547 N N . LEU A 1 74 ? 8.674 -2.584 -29.099 1.00 90.62 74 LEU A N 1
ATOM 548 C CA . LEU A 1 74 ? 9.928 -2.142 -29.713 1.00 90.62 74 LEU A CA 1
ATOM 549 C C . LEU A 1 74 ? 10.820 -3.322 -30.125 1.00 90.62 74 LEU A C 1
ATOM 551 O O . LEU A 1 74 ? 11.460 -3.282 -31.172 1.00 90.62 74 LEU A O 1
ATOM 555 N N . VAL A 1 75 ? 10.889 -4.364 -29.295 1.00 90.94 75 VAL A N 1
ATOM 556 C CA . VAL A 1 75 ? 11.671 -5.569 -29.604 1.00 90.94 75 VAL A CA 1
ATOM 557 C C . VAL A 1 75 ? 11.078 -6.303 -30.805 1.00 90.94 75 VAL A C 1
ATOM 559 O O . VAL A 1 75 ? 11.832 -6.712 -31.682 1.00 90.94 75 VAL A O 1
ATOM 562 N N . GLU A 1 76 ? 9.751 -6.424 -30.877 1.00 89.38 76 GLU A N 1
ATOM 563 C CA . GLU A 1 76 ? 9.061 -7.014 -32.030 1.00 89.38 76 GLU A CA 1
ATOM 564 C C . GLU A 1 76 ? 9.310 -6.204 -33.310 1.00 89.38 76 GLU A C 1
ATOM 566 O O . GLU A 1 76 ? 9.697 -6.779 -34.323 1.00 89.38 76 GLU A O 1
ATOM 571 N N . SER A 1 77 ? 9.209 -4.869 -33.263 1.00 85.00 77 SER A N 1
ATOM 572 C CA . SER A 1 77 ? 9.462 -4.038 -34.450 1.00 85.00 77 SER A CA 1
ATOM 573 C C . SER A 1 77 ? 10.902 -4.131 -34.957 1.00 85.00 77 SER A C 1
ATOM 575 O O . SER A 1 77 ? 11.132 -4.128 -36.159 1.00 85.00 77 SER A O 1
ATOM 577 N N . LEU A 1 78 ? 11.879 -4.232 -34.049 1.00 84.31 78 LEU A N 1
ATOM 578 C CA . LEU A 1 78 ? 13.285 -4.394 -34.429 1.00 84.31 78 LEU A CA 1
ATOM 579 C C . LEU A 1 78 ? 13.591 -5.794 -34.978 1.00 84.31 78 LEU A C 1
ATOM 581 O O . LEU A 1 78 ? 14.543 -5.949 -35.737 1.00 84.31 78 LEU A O 1
ATOM 585 N N . ALA A 1 79 ? 12.818 -6.810 -34.587 1.00 79.69 79 ALA A N 1
ATOM 586 C CA . ALA A 1 79 ? 12.941 -8.150 -35.149 1.00 79.69 79 ALA A CA 1
ATOM 587 C C . ALA A 1 79 ? 12.392 -8.218 -36.586 1.00 79.69 79 ALA A C 1
ATOM 589 O O . ALA A 1 79 ? 12.987 -8.898 -37.419 1.00 79.69 79 ALA A O 1
ATOM 590 N N . ASP A 1 80 ? 11.324 -7.472 -36.887 1.00 65.69 80 ASP A N 1
ATOM 591 C CA . ASP A 1 80 ? 10.712 -7.412 -38.223 1.00 65.69 80 ASP A CA 1
ATOM 592 C C . ASP A 1 80 ? 11.542 -6.600 -39.243 1.00 65.69 80 ASP A C 1
ATOM 594 O O . ASP A 1 80 ? 11.503 -6.881 -40.439 1.00 65.69 80 ASP A O 1
ATOM 598 N N . GLU A 1 81 ? 12.348 -5.627 -38.801 1.00 59.59 81 GLU A N 1
ATOM 599 C CA . GLU A 1 81 ? 13.256 -4.851 -39.673 1.00 59.59 81 GLU A CA 1
ATOM 600 C C . GLU A 1 81 ? 14.490 -5.652 -40.153 1.00 59.59 81 GLU A C 1
ATOM 602 O O . GLU A 1 81 ? 15.265 -5.170 -40.977 1.00 59.59 81 GLU A O 1
ATOM 607 N N . GLY A 1 82 ? 14.679 -6.886 -39.669 1.00 56.41 82 GLY A N 1
ATOM 608 C CA . GLY A 1 82 ? 15.778 -7.777 -40.060 1.00 56.41 82 GLY A CA 1
ATOM 609 C C . GLY A 1 82 ? 15.554 -8.584 -41.346 1.00 56.41 82 GLY A C 1
ATOM 610 O O . GLY A 1 82 ? 16.455 -9.316 -41.750 1.00 56.41 82 GLY A O 1
ATOM 611 N N . GLU A 1 83 ? 14.391 -8.471 -41.997 1.00 55.66 83 GLU A N 1
ATOM 612 C CA . GLU A 1 83 ? 14.082 -9.151 -43.266 1.00 55.66 83 GLU A CA 1
ATOM 613 C C . GLU A 1 83 ? 14.158 -8.201 -44.478 1.00 55.66 83 GLU A C 1
ATOM 615 O O . GLU A 1 83 ? 13.313 -8.222 -45.377 1.00 55.66 83 GLU A O 1
ATOM 620 N N . GLU A 1 84 ? 15.195 -7.365 -44.561 1.00 57.97 84 GLU A N 1
ATOM 621 C CA . GLU A 1 84 ? 15.602 -6.846 -45.867 1.00 57.97 84 GLU A CA 1
ATOM 622 C C . GLU A 1 84 ? 16.214 -8.011 -46.650 1.00 57.97 84 GLU A C 1
ATOM 624 O O . GLU A 1 84 ? 17.347 -8.422 -46.411 1.00 57.97 84 GLU A O 1
ATOM 629 N N . MET A 1 85 ? 15.434 -8.593 -47.568 1.00 58.16 85 MET A N 1
ATOM 630 C CA . MET A 1 85 ? 15.963 -9.502 -48.583 1.00 58.16 85 MET A CA 1
ATOM 631 C C . MET A 1 85 ? 17.184 -8.832 -49.218 1.00 58.16 85 MET A C 1
ATOM 633 O O . MET A 1 85 ? 17.017 -7.821 -49.901 1.00 58.16 85 MET A O 1
ATOM 637 N N . GLU A 1 86 ? 18.381 -9.382 -48.990 1.00 55.47 86 GLU A N 1
ATOM 638 C CA . GLU A 1 86 ? 19.612 -8.972 -49.665 1.00 55.47 86 GLU A CA 1
ATOM 639 C C . GLU A 1 86 ? 19.367 -9.070 -51.175 1.00 55.47 86 GLU A C 1
ATOM 641 O O . GLU A 1 86 ? 19.446 -10.140 -51.783 1.00 55.47 86 GLU A O 1
ATOM 646 N N . GLN A 1 87 ? 18.976 -7.957 -51.796 1.00 59.19 87 GLN A N 1
ATOM 647 C CA . GLN A 1 87 ? 18.947 -7.883 -53.243 1.00 59.19 87 GLN A CA 1
ATOM 648 C C . GLN A 1 87 ? 20.405 -7.928 -53.689 1.00 59.19 87 GLN A C 1
ATOM 650 O O . GLN A 1 87 ? 21.206 -7.146 -53.171 1.00 59.19 87 GLN A O 1
ATOM 655 N N . PRO A 1 88 ? 20.776 -8.826 -54.616 1.00 63.62 88 PRO A N 1
ATOM 656 C CA . PRO A 1 88 ? 22.135 -8.854 -55.122 1.00 63.62 88 PRO A CA 1
ATOM 657 C C . PRO A 1 88 ? 22.461 -7.472 -55.683 1.00 63.62 88 PRO A C 1
ATOM 659 O O . PRO A 1 88 ? 21.710 -6.948 -56.510 1.00 63.62 88 PRO A O 1
ATOM 662 N N . GLU A 1 89 ? 23.556 -6.873 -55.217 1.00 69.62 89 GLU A N 1
ATOM 663 C CA . GLU A 1 89 ? 24.035 -5.613 -55.771 1.00 69.62 89 GLU A CA 1
ATOM 664 C C . GLU A 1 89 ? 24.263 -5.822 -57.270 1.00 69.62 89 GLU A C 1
ATOM 666 O O . GLU A 1 89 ? 25.073 -6.654 -57.671 1.00 69.62 89 GLU A O 1
ATOM 671 N N . LEU A 1 90 ? 23.503 -5.123 -58.113 1.00 72.12 90 LEU A N 1
ATOM 672 C CA . LEU A 1 90 ? 23.677 -5.204 -59.558 1.00 72.12 90 LEU A CA 1
ATOM 673 C C . LEU A 1 90 ? 24.723 -4.180 -59.995 1.00 72.12 90 LEU A C 1
ATOM 675 O O . LEU A 1 90 ? 24.682 -3.011 -59.603 1.00 72.12 90 LEU A O 1
ATOM 679 N N . THR A 1 91 ? 25.643 -4.601 -60.850 1.00 75.88 91 THR A N 1
ATOM 680 C CA . THR A 1 91 ? 26.515 -3.696 -61.592 1.00 75.88 91 THR A CA 1
ATOM 681 C C . THR A 1 91 ? 25.697 -2.833 -62.567 1.00 75.88 91 THR A C 1
ATOM 683 O O . THR A 1 91 ? 24.524 -3.087 -62.842 1.00 75.88 91 THR A O 1
ATOM 686 N N . LEU A 1 92 ? 26.310 -1.783 -63.122 1.00 73.00 92 LEU A N 1
ATOM 687 C CA . LEU A 1 92 ? 25.672 -0.869 -64.089 1.00 73.00 92 LEU A CA 1
ATOM 688 C C . LEU A 1 92 ? 25.176 -1.556 -65.379 1.00 73.00 92 LEU A C 1
ATOM 690 O O . LEU A 1 92 ? 24.336 -1.002 -66.086 1.00 73.00 92 LEU A O 1
ATOM 694 N N . ASP A 1 93 ? 25.694 -2.741 -65.682 1.00 78.00 93 ASP A N 1
ATOM 695 C CA . ASP A 1 93 ? 25.301 -3.652 -66.761 1.00 78.00 93 ASP A CA 1
ATOM 696 C C . ASP A 1 93 ? 24.280 -4.723 -66.330 1.00 78.00 93 ASP A C 1
ATOM 698 O O . ASP A 1 93 ? 23.792 -5.475 -67.173 1.00 78.00 93 ASP A O 1
ATOM 702 N N . GLY A 1 94 ? 23.877 -4.738 -65.055 1.00 72.75 94 GLY A N 1
ATOM 703 C CA . GLY A 1 94 ? 22.831 -5.613 -64.527 1.00 72.75 94 GLY A CA 1
ATOM 704 C C . GLY A 1 94 ? 23.309 -7.002 -64.097 1.00 72.75 94 GLY A C 1
ATOM 705 O O . GLY A 1 94 ? 22.477 -7.897 -63.961 1.00 72.75 94 GLY A O 1
ATOM 706 N N . GLU A 1 95 ? 24.612 -7.204 -63.884 1.00 75.00 95 GLU A N 1
ATOM 707 C CA . GLU A 1 95 ? 25.164 -8.455 -63.353 1.00 75.00 95 GLU A CA 1
ATOM 708 C C . GLU A 1 95 ? 25.221 -8.421 -61.820 1.00 75.00 95 GLU A C 1
ATOM 710 O O . GLU A 1 95 ? 25.528 -7.396 -61.217 1.00 75.00 95 GLU A O 1
ATOM 715 N N . ALA A 1 96 ? 24.932 -9.546 -61.165 1.00 70.00 96 ALA A N 1
ATOM 716 C CA . ALA A 1 96 ? 25.012 -9.645 -59.709 1.00 70.00 96 ALA A CA 1
ATOM 717 C C . ALA A 1 96 ? 26.476 -9.629 -59.226 1.00 70.00 96 ALA A C 1
ATOM 719 O O . ALA A 1 96 ? 27.278 -10.491 -59.594 1.00 70.00 96 ALA A O 1
ATOM 720 N N . VAL A 1 97 ? 26.821 -8.676 -58.359 1.00 64.19 97 VAL A N 1
ATOM 721 C CA . VAL A 1 97 ? 28.090 -8.611 -57.627 1.00 64.19 97 VAL A CA 1
ATOM 722 C C . VAL A 1 97 ? 28.030 -9.626 -56.491 1.00 64.19 97 VAL A C 1
ATOM 724 O O . VAL A 1 97 ? 27.433 -9.381 -55.449 1.00 64.19 97 VAL A O 1
ATOM 727 N N . GLY A 1 98 ? 28.628 -10.796 -56.702 1.00 63.91 98 GLY A N 1
ATOM 728 C CA . GLY A 1 98 ? 28.648 -11.848 -55.681 1.00 63.91 98 GLY A CA 1
ATOM 729 C C . GLY A 1 98 ? 28.674 -13.250 -56.266 1.00 63.91 98 GLY A C 1
ATOM 730 O O . GLY A 1 98 ? 27.856 -14.089 -55.913 1.00 63.91 98 GLY A O 1
ATOM 731 N N . GL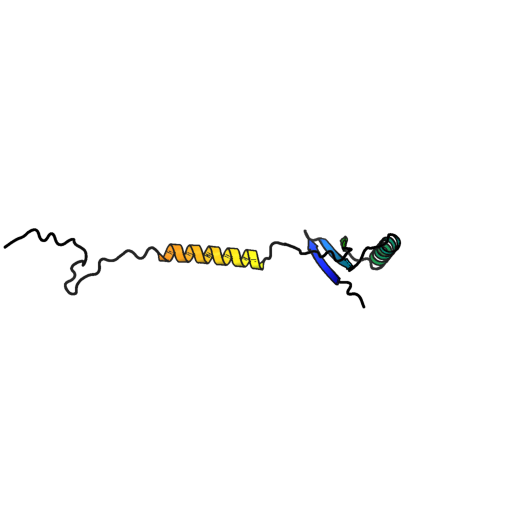Y A 1 99 ? 29.595 -13.499 -57.190 1.00 58.03 99 GLY A N 1
ATOM 732 C CA . GLY A 1 99 ? 29.973 -14.844 -57.600 1.00 58.03 99 GLY A CA 1
ATOM 733 C C . GLY A 1 99 ? 31.460 -14.982 -57.346 1.00 58.03 99 GLY A C 1
ATOM 734 O O . GLY A 1 99 ? 32.239 -14.155 -57.819 1.00 58.03 99 GLY A O 1
ATOM 735 N N . GLU A 1 100 ? 31.846 -15.978 -56.559 1.00 55.34 100 GLU A N 1
ATOM 736 C CA . GLU A 1 100 ? 33.238 -16.382 -56.367 1.00 55.34 100 GLU A CA 1
ATOM 737 C C . GLU A 1 100 ? 33.863 -16.516 -57.760 1.00 55.34 100 GLU A C 1
ATOM 739 O O . GLU A 1 100 ? 33.485 -17.390 -58.543 1.00 55.34 100 GLU A O 1
ATOM 744 N N . ARG A 1 101 ? 34.739 -15.575 -58.129 1.00 58.53 101 ARG A N 1
ATOM 745 C CA . ARG A 1 101 ? 35.467 -15.664 -59.389 1.00 58.53 101 ARG A CA 1
ATOM 746 C C . ARG A 1 101 ? 36.407 -16.849 -59.247 1.00 58.53 101 ARG A C 1
ATOM 748 O O . ARG A 1 101 ? 37.414 -16.777 -58.551 1.00 58.53 101 ARG A O 1
ATOM 755 N N . ASP A 1 102 ? 36.017 -17.958 -59.858 1.00 60.94 102 ASP A N 1
ATOM 756 C CA . ASP A 1 102 ? 36.887 -19.099 -60.081 1.00 60.94 102 ASP A CA 1
ATOM 757 C C . ASP A 1 102 ? 38.012 -18.643 -61.026 1.00 60.94 102 ASP A C 1
ATOM 759 O O . ASP A 1 102 ? 37.889 -18.692 -62.250 1.00 60.94 102 ASP A O 1
ATOM 763 N N . ASP A 1 103 ? 39.102 -18.130 -60.450 1.00 60.22 103 ASP A N 1
ATOM 764 C CA . ASP A 1 103 ? 40.311 -17.669 -61.150 1.00 60.22 103 ASP A CA 1
ATOM 765 C C . ASP A 1 103 ? 41.131 -18.845 -61.741 1.00 60.22 103 ASP A C 1
ATOM 767 O O . ASP A 1 103 ? 42.345 -18.758 -61.933 1.00 60.22 103 ASP A O 1
ATOM 771 N N . SER A 1 104 ? 40.498 -19.981 -62.053 1.00 61.22 104 SER A N 1
ATOM 772 C CA . SER A 1 104 ? 41.170 -21.18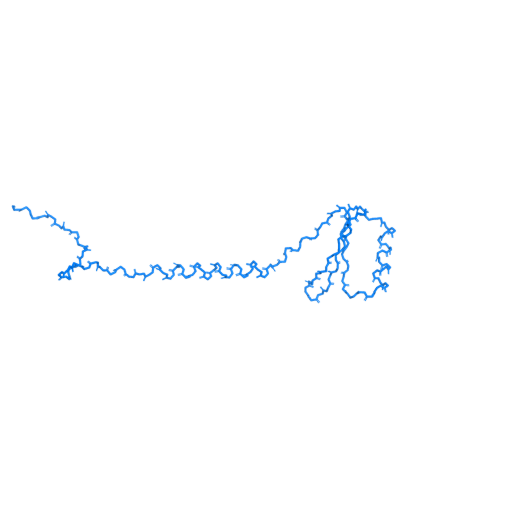2 -62.560 1.00 61.22 104 SER A CA 1
ATOM 773 C C . SER A 1 104 ? 41.404 -21.204 -64.077 1.00 61.22 104 SER A C 1
ATOM 775 O O . SER A 1 104 ? 41.701 -22.260 -64.640 1.00 61.22 104 SER A O 1
ATOM 777 N N . GLN A 1 105 ? 41.391 -20.052 -64.757 1.00 47.84 105 GLN A N 1
ATOM 778 C CA . GLN A 1 105 ? 41.923 -19.952 -66.121 1.00 47.84 105 GLN A CA 1
ATOM 779 C C . GLN A 1 105 ? 43.189 -19.099 -66.181 1.00 47.84 105 GLN A C 1
ATOM 781 O O . GLN A 1 105 ? 43.177 -17.907 -66.472 1.00 47.84 105 GLN A O 1
ATOM 786 N N . LEU A 1 106 ? 44.305 -19.792 -65.945 1.00 47.44 106 LEU A N 1
ATOM 787 C CA . LEU A 1 106 ? 45.620 -19.435 -66.463 1.00 47.44 106 LEU A CA 1
ATOM 788 C C . LEU A 1 106 ? 45.569 -19.401 -67.997 1.00 47.44 106 LEU A C 1
ATOM 790 O O . LEU A 1 106 ? 45.356 -20.442 -68.623 1.00 47.44 106 LEU A O 1
ATOM 794 N N . LEU A 1 107 ? 45.844 -18.236 -68.578 1.00 42.09 107 LEU A N 1
ATOM 795 C CA . LEU A 1 107 ? 46.379 -18.092 -69.933 1.00 42.09 107 LEU A CA 1
ATOM 796 C C . LEU A 1 107 ? 47.511 -17.065 -69.917 1.00 42.09 107 LEU A C 1
ATOM 798 O O . LEU A 1 107 ? 47.272 -15.932 -69.444 1.00 42.09 107 LEU A O 1
#

pLDDT: mean 75.44, std 13.31, range [40.44, 93.38]

Organism: NCBI:txid72557

Sequence (107 aa):
MTGMARQSLQVDGQEIVVLSLPGPVSGEQVEQIKQDWAAEGLPGKLLVLSDGAKLSVLGRDEQLDRIESLLTTLVESLADEGEEMEQPELTLDGEAVGGERDDSQLL

Secondary structure (DSSP, 8-state):
----EEEEEEETTEEEEEEE-SSPPPHHHHHHHHHHHHHHT-SSEEEEE-TT---------HHHHHHHHHHHHHHHHHHHTT-------B-TTS-BS----------

Foldseek 3Di:
DFDWDWDWDADPNFIEIETEEQADADPVNVVVVVVVCVVVVDGGHYHYHHNRDDDDPPDPPVVVVVVVVVVVVVVVVVVVVPPPPPDFDADPVGDGDDDDPPPPDDD

Radius of gyration: 33.73 Å; chains: 1; bounding box: 63×40×95 Å